Protein AF-A0A2A4RTR4-F1 (afdb_monomer)

Secondary structure (DSSP, 8-state):
--------HHHHHHHHHHHHHHHHHHHHHHHHHHHHHHHHHHHHHHHHHHTT--HHHHHHHHHHHHHHHHH---TT-EEEEE-TTT--EEEEEEEEEEEETTTTEEEEEEESSPPTTTSGGGSPPP--

Mean predicted aligned error: 13.29 Å

Radius of gyration: 22.1 Å; Cα contacts (8 Å, |Δi|>4): 104; chains: 1; bounding box: 45×39×62 Å

Structure (mmCIF, N/CA/C/O backbone):
data_AF-A0A2A4RTR4-F1
#
_entry.id   AF-A0A2A4RTR4-F1
#
loop_
_atom_site.group_PDB
_atom_site.id
_atom_site.type_symbol
_atom_site.label_atom_id
_atom_site.label_alt_id
_atom_site.label_comp_id
_atom_site.label_asym_id
_atom_site.label_entity_id
_atom_site.label_seq_id
_atom_site.pdbx_PDB_ins_code
_atom_site.Cartn_x
_atom_site.Cartn_y
_atom_site.Cartn_z
_atom_site.occupancy
_atom_site.B_iso_or_equiv
_atom_site.auth_seq_id
_atom_site.auth_comp_id
_atom_site.auth_asym_id
_atom_site.auth_atom_id
_atom_site.pdbx_PDB_model_num
ATOM 1 N N . MET A 1 1 ? -27.299 13.413 41.010 1.00 51.84 1 MET A N 1
ATOM 2 C CA . MET A 1 1 ? -25.915 13.907 40.811 1.00 51.84 1 MET A CA 1
ATOM 3 C C . MET A 1 1 ? -24.978 12.710 40.654 1.00 51.84 1 MET A C 1
ATOM 5 O O . MET A 1 1 ? -24.954 11.889 41.565 1.00 51.84 1 MET A O 1
ATOM 9 N N . PRO A 1 2 ? -24.261 12.533 39.530 1.00 56.69 2 PRO A N 1
ATOM 10 C CA . PRO A 1 2 ? -23.367 11.386 39.368 1.00 56.69 2 PRO A CA 1
ATOM 11 C C . PRO A 1 2 ? -22.130 11.524 40.275 1.00 56.69 2 PRO A C 1
ATOM 13 O O . PRO A 1 2 ? -21.429 12.536 40.237 1.00 56.69 2 PRO A O 1
ATOM 16 N N . LYS A 1 3 ? -21.862 10.502 41.101 1.00 62.53 3 LYS A N 1
ATOM 17 C CA . LYS A 1 3 ? -20.656 10.409 41.942 1.00 62.53 3 LYS A CA 1
ATOM 18 C C . LYS A 1 3 ? -19.410 10.350 41.048 1.00 62.53 3 LYS A C 1
ATOM 20 O O . LYS A 1 3 ? -19.261 9.421 40.257 1.00 62.53 3 LYS A O 1
ATOM 25 N N . LYS A 1 4 ? -18.491 11.312 41.194 1.00 68.00 4 LYS A N 1
ATOM 26 C CA . LYS A 1 4 ? -17.157 11.245 40.573 1.00 68.00 4 LYS A CA 1
ATOM 27 C C . LYS A 1 4 ? -16.337 10.154 41.265 1.00 68.00 4 LYS A C 1
ATOM 29 O O . LYS A 1 4 ? -15.933 10.312 42.414 1.00 68.00 4 LYS A O 1
ATOM 34 N N . ILE A 1 5 ? -16.096 9.054 40.561 1.00 77.12 5 ILE A N 1
ATOM 35 C CA . ILE A 1 5 ? -15.221 7.969 41.015 1.00 77.12 5 ILE A CA 1
ATOM 36 C C . ILE A 1 5 ? -13.771 8.470 40.940 1.00 77.12 5 ILE A C 1
ATOM 38 O O . ILE A 1 5 ? -13.283 8.805 39.860 1.00 77.12 5 ILE A O 1
ATOM 42 N N . LYS A 1 6 ? -13.080 8.558 42.085 1.00 77.50 6 LYS A N 1
ATOM 43 C CA . LYS A 1 6 ? -11.644 8.877 42.136 1.00 77.50 6 LYS A CA 1
ATOM 44 C C . LYS A 1 6 ? -10.853 7.630 41.750 1.00 77.50 6 LYS A C 1
ATOM 46 O O . LYS A 1 6 ? -10.792 6.676 42.516 1.00 77.50 6 LYS A O 1
ATOM 51 N N . ILE A 1 7 ? -10.262 7.644 40.559 1.00 77.25 7 ILE A N 1
ATOM 52 C CA . ILE A 1 7 ? -9.384 6.569 40.091 1.00 77.25 7 ILE A CA 1
ATOM 53 C C . ILE A 1 7 ? -8.014 6.733 40.775 1.00 77.25 7 ILE A C 1
ATOM 55 O O . ILE A 1 7 ? -7.419 7.808 40.659 1.00 77.25 7 ILE A O 1
ATOM 59 N N . PRO A 1 8 ? -7.506 5.714 41.488 1.00 86.38 8 PRO A N 1
ATOM 60 C CA . PRO A 1 8 ? -6.214 5.794 42.157 1.00 86.38 8 PRO A CA 1
ATOM 61 C C . PRO A 1 8 ? -5.035 5.924 41.179 1.00 86.38 8 PRO A C 1
ATOM 63 O O . PRO A 1 8 ? -5.039 5.362 40.084 1.00 86.38 8 PRO A O 1
ATOM 66 N N . ASN A 1 9 ? -3.985 6.633 41.605 1.00 85.31 9 ASN A N 1
ATOM 67 C CA . ASN A 1 9 ? -2.834 6.989 40.764 1.00 85.31 9 ASN A CA 1
ATOM 68 C C . ASN A 1 9 ? -2.070 5.761 40.215 1.00 85.31 9 ASN A C 1
ATOM 70 O O . ASN A 1 9 ? -1.532 5.800 39.110 1.00 85.31 9 ASN A O 1
ATOM 74 N N . TRP A 1 10 ? -2.088 4.636 40.941 1.00 86.44 10 TRP A N 1
ATOM 75 C CA . TRP A 1 10 ? -1.468 3.379 40.501 1.00 86.44 10 TRP A CA 1
ATOM 76 C C . TRP A 1 10 ? -2.173 2.746 39.287 1.00 86.44 10 TRP A C 1
ATOM 78 O O . TRP A 1 10 ? -1.539 2.071 38.479 1.00 86.44 10 TRP A O 1
ATOM 88 N N . ILE A 1 11 ? -3.474 3.001 39.101 1.00 83.75 11 ILE A N 1
ATOM 89 C CA . ILE A 1 11 ? -4.212 2.530 37.919 1.00 83.75 11 ILE A CA 1
ATOM 90 C C . ILE A 1 11 ? -3.749 3.302 36.678 1.00 83.75 11 ILE A C 1
ATOM 92 O O . ILE A 1 11 ? -3.595 2.718 35.606 1.00 83.75 11 ILE A O 1
ATOM 96 N N . TYR A 1 12 ? -3.448 4.598 36.813 1.00 83.44 12 TYR A N 1
ATOM 97 C CA . TYR A 1 12 ? -2.911 5.403 35.713 1.00 83.44 12 TYR A CA 1
ATOM 98 C C . TYR A 1 12 ? -1.518 4.939 35.277 1.00 83.44 12 TYR A C 1
ATOM 100 O O . TYR A 1 12 ? -1.257 4.837 34.075 1.00 83.44 12 TYR A O 1
ATOM 108 N N . THR A 1 13 ? -0.627 4.620 36.219 1.00 85.69 13 THR A N 1
ATOM 109 C CA . THR A 1 13 ? 0.711 4.099 35.893 1.00 85.69 13 THR A CA 1
ATOM 110 C C . THR A 1 13 ? 0.638 2.712 35.253 1.00 85.69 13 THR A C 1
ATOM 112 O O . THR A 1 13 ? 1.326 2.468 34.257 1.00 85.69 13 THR A O 1
ATOM 115 N N . LEU A 1 14 ? -0.257 1.842 35.736 1.00 84.75 14 LEU A N 1
ATOM 116 C CA . LEU A 1 14 ? -0.521 0.529 35.145 1.00 84.75 14 LEU A CA 1
ATOM 117 C C . LEU A 1 14 ? -1.026 0.648 33.696 1.00 84.75 14 LEU A C 1
ATOM 119 O O . LEU A 1 14 ? -0.442 0.059 32.785 1.00 84.75 14 LEU A O 1
ATOM 123 N N . LEU A 1 15 ? -2.065 1.458 33.459 1.00 85.75 15 LEU A N 1
ATOM 124 C CA . LEU A 1 15 ? -2.629 1.685 32.123 1.00 85.7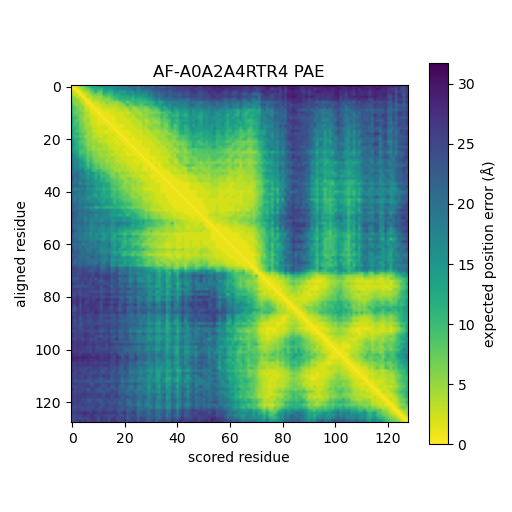5 15 LEU A CA 1
ATOM 125 C C . LEU A 1 15 ? -1.595 2.276 31.160 1.00 85.75 15 LEU A C 1
ATOM 127 O O . LEU A 1 15 ? -1.531 1.886 29.993 1.00 85.75 15 LEU A O 1
ATOM 131 N N . ARG A 1 16 ? -0.747 3.189 31.645 1.00 82.00 16 ARG A N 1
ATOM 132 C CA . ARG A 1 16 ? 0.340 3.776 30.859 1.00 82.00 16 ARG A CA 1
ATOM 133 C C . ARG A 1 16 ? 1.376 2.721 30.453 1.00 82.00 16 ARG A C 1
ATOM 135 O O . ARG A 1 16 ? 1.760 2.690 29.286 1.00 82.00 16 ARG A O 1
ATOM 142 N N . SER A 1 17 ? 1.777 1.837 31.368 1.00 86.19 17 SER A N 1
ATOM 143 C CA . SER A 1 17 ? 2.703 0.726 31.089 1.00 86.19 17 SER A CA 1
ATOM 144 C C . SER A 1 17 ? 2.132 -0.263 30.064 1.00 86.19 17 SER A C 1
ATOM 146 O O . SER A 1 17 ? 2.796 -0.594 29.079 1.00 86.19 17 SER A O 1
ATOM 148 N N . ILE A 1 18 ? 0.862 -0.655 30.224 1.00 86.94 18 ILE A N 1
ATOM 149 C CA . ILE A 1 18 ? 0.153 -1.520 29.268 1.00 86.94 18 ILE A CA 1
ATOM 150 C C . ILE A 1 18 ? 0.106 -0.863 27.884 1.00 86.94 18 ILE A C 1
ATOM 152 O O . ILE A 1 18 ? 0.429 -1.504 26.883 1.00 86.94 18 ILE A O 1
ATOM 156 N N . ARG A 1 19 ? -0.219 0.436 27.814 1.00 84.38 19 ARG A N 1
ATOM 157 C CA . ARG A 1 19 ? -0.239 1.185 26.552 1.00 84.38 19 ARG A CA 1
ATOM 158 C C . ARG A 1 19 ? 1.122 1.167 25.857 1.00 84.38 19 ARG A C 1
ATOM 160 O O . ARG A 1 19 ? 1.168 0.933 24.654 1.00 84.38 19 ARG A O 1
ATOM 167 N N . TYR A 1 20 ? 2.220 1.382 26.585 1.00 87.56 20 TYR A N 1
ATOM 168 C CA . TYR A 1 20 ? 3.565 1.332 26.001 1.00 87.56 20 TYR A CA 1
ATOM 169 C C . TYR A 1 20 ? 3.920 -0.057 25.464 1.00 87.56 20 TYR A C 1
ATOM 171 O O . TYR A 1 20 ? 4.447 -0.141 24.358 1.00 87.56 20 TYR A O 1
ATOM 179 N N . LYS A 1 21 ? 3.579 -1.134 26.186 1.00 87.25 21 LYS A N 1
ATOM 180 C CA . LYS A 1 21 ? 3.788 -2.511 25.705 1.00 87.25 21 LYS A CA 1
ATOM 181 C C . LYS A 1 21 ? 2.997 -2.809 24.430 1.00 87.25 21 LYS A C 1
ATOM 183 O O . LYS A 1 21 ? 3.524 -3.411 23.503 1.00 87.25 21 LYS A O 1
ATOM 188 N N . ILE A 1 22 ? 1.745 -2.362 24.347 1.00 86.19 22 ILE A N 1
ATOM 189 C CA . ILE A 1 22 ? 0.927 -2.547 23.138 1.00 86.19 22 ILE A CA 1
ATOM 190 C C . ILE A 1 22 ? 1.534 -1.784 21.955 1.00 86.19 22 ILE A C 1
ATOM 192 O O . ILE A 1 22 ? 1.647 -2.327 20.857 1.00 86.19 22 ILE A O 1
ATOM 196 N N . VAL A 1 23 ? 1.960 -0.539 22.180 1.00 83.81 23 VAL A N 1
ATOM 197 C CA . VAL A 1 23 ? 2.594 0.285 21.143 1.00 83.81 23 VAL A CA 1
ATOM 198 C C . VAL A 1 23 ? 3.919 -0.328 20.684 1.00 83.81 23 VAL A C 1
ATOM 200 O O . VAL A 1 23 ? 4.165 -0.371 19.482 1.00 83.81 23 VAL A O 1
ATOM 203 N N . SER A 1 24 ? 4.751 -0.849 21.591 1.00 78.81 24 SER A N 1
ATOM 204 C CA . SER A 1 24 ? 6.021 -1.480 21.210 1.00 78.81 24 SER A CA 1
ATOM 205 C C . SER A 1 24 ? 5.809 -2.753 20.388 1.00 78.81 24 SER A C 1
ATOM 207 O O . SER A 1 24 ? 6.465 -2.918 19.362 1.00 78.81 24 SER A O 1
ATOM 209 N N . ILE A 1 25 ? 4.843 -3.602 20.760 1.00 86.06 25 ILE A N 1
ATOM 210 C CA . ILE A 1 25 ? 4.461 -4.791 19.978 1.00 86.06 25 IL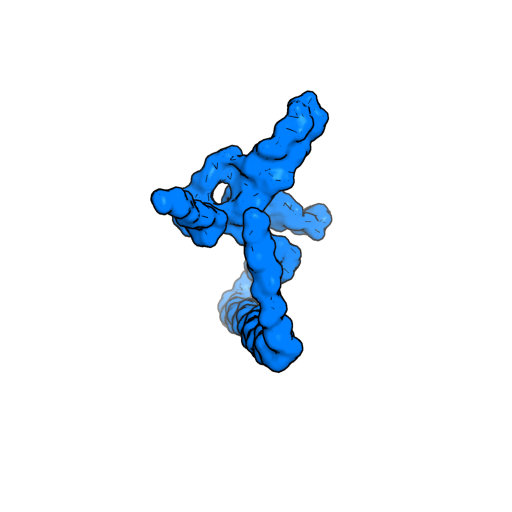E A CA 1
ATOM 211 C C . ILE A 1 25 ? 3.979 -4.385 18.581 1.00 86.06 25 ILE A C 1
ATOM 213 O O . ILE A 1 25 ? 4.343 -5.013 17.588 1.00 86.06 25 ILE A O 1
ATOM 217 N N . PHE A 1 26 ? 3.179 -3.322 18.486 1.00 80.31 26 PHE A N 1
ATOM 218 C CA . PHE A 1 26 ? 2.678 -2.822 17.208 1.00 80.31 26 PHE A CA 1
ATOM 219 C C . PHE A 1 26 ? 3.804 -2.288 16.307 1.00 80.31 26 PHE A C 1
ATOM 221 O O . PHE A 1 26 ? 3.866 -2.638 15.129 1.00 80.31 26 PHE A O 1
ATOM 228 N N . ILE A 1 27 ? 4.735 -1.502 16.860 1.00 75.75 27 ILE A N 1
ATOM 229 C CA . ILE A 1 27 ? 5.917 -1.006 16.136 1.00 75.75 27 ILE A CA 1
ATOM 230 C C . ILE A 1 27 ? 6.798 -2.172 15.670 1.00 75.75 27 ILE A C 1
ATOM 232 O O . ILE A 1 27 ? 7.270 -2.172 14.529 1.00 75.75 27 ILE A O 1
ATOM 236 N N . PHE A 1 28 ? 6.995 -3.179 16.524 1.00 82.75 28 PHE A N 1
ATOM 237 C CA . PHE A 1 28 ? 7.767 -4.369 16.184 1.00 82.75 28 PHE A CA 1
ATOM 238 C C . PHE A 1 28 ? 7.136 -5.129 15.014 1.00 82.75 28 PHE A C 1
ATOM 240 O O . PHE A 1 28 ? 7.819 -5.375 14.024 1.00 82.75 28 PHE A O 1
ATOM 247 N N . LYS A 1 29 ? 5.822 -5.393 15.059 1.00 76.38 29 LYS A N 1
ATOM 248 C CA . LYS A 1 29 ? 5.090 -6.022 13.945 1.00 76.38 29 LYS A CA 1
ATOM 249 C C . LYS A 1 29 ? 5.246 -5.251 12.635 1.00 76.38 29 LYS A C 1
ATOM 251 O O . LYS A 1 29 ? 5.633 -5.838 11.635 1.00 76.38 29 LYS A O 1
ATOM 256 N N . ILE A 1 30 ? 5.063 -3.926 12.656 1.00 74.88 30 ILE A N 1
ATOM 257 C CA . ILE A 1 30 ? 5.266 -3.080 11.464 1.00 74.88 30 ILE A CA 1
ATOM 258 C C . ILE A 1 30 ? 6.683 -3.235 10.899 1.00 74.88 30 ILE A C 1
ATOM 260 O O . ILE A 1 30 ? 6.888 -3.177 9.686 1.00 74.88 30 ILE A O 1
ATOM 264 N N . THR A 1 31 ? 7.677 -3.372 11.773 1.00 78.25 31 THR A N 1
ATOM 265 C CA . THR A 1 31 ? 9.077 -3.499 11.365 1.00 78.25 31 THR A CA 1
ATOM 266 C C . THR A 1 31 ? 9.344 -4.865 10.736 1.00 78.25 31 THR A C 1
ATOM 268 O O . THR A 1 31 ? 9.970 -4.920 9.678 1.00 78.25 31 THR A O 1
ATOM 271 N N . VAL A 1 32 ? 8.810 -5.941 11.320 1.00 79.81 32 VAL A N 1
ATOM 272 C CA . VAL A 1 32 ? 8.900 -7.304 10.769 1.00 79.81 32 VAL A CA 1
ATOM 273 C C . VAL A 1 32 ? 8.229 -7.381 9.395 1.00 79.81 32 VAL A C 1
ATOM 275 O O . VAL A 1 32 ? 8.883 -7.772 8.430 1.00 79.81 32 VAL A O 1
ATOM 278 N N . ASP A 1 33 ? 6.999 -6.878 9.260 1.00 76.50 33 ASP A N 1
ATOM 279 C CA . ASP A 1 33 ? 6.262 -6.882 7.987 1.00 76.50 33 ASP A CA 1
ATOM 280 C C . ASP A 1 33 ? 7.027 -6.138 6.875 1.00 76.50 33 ASP A C 1
ATOM 282 O O . ASP A 1 33 ? 7.013 -6.524 5.702 1.00 76.50 33 ASP A O 1
ATOM 286 N N . LYS A 1 34 ? 7.727 -5.046 7.215 1.00 76.19 34 LYS A N 1
ATOM 287 C CA . LYS A 1 34 ? 8.565 -4.303 6.258 1.00 76.19 34 LYS A CA 1
ATOM 288 C C . LYS A 1 34 ? 9.757 -5.128 5.775 1.00 76.19 34 LYS A C 1
ATOM 290 O O . LYS A 1 34 ? 10.087 -5.057 4.588 1.00 76.19 34 LYS A O 1
ATOM 295 N N . ILE A 1 35 ? 10.396 -5.872 6.676 1.00 82.62 35 ILE A N 1
ATOM 296 C CA . ILE A 1 35 ? 11.546 -6.728 6.365 1.00 82.62 35 ILE A CA 1
ATOM 297 C C . ILE A 1 35 ? 11.100 -7.894 5.482 1.00 82.62 35 ILE A C 1
ATOM 299 O O . ILE A 1 35 ? 11.710 -8.125 4.439 1.00 82.62 35 ILE A O 1
ATOM 303 N N . GLU A 1 36 ? 9.998 -8.563 5.824 1.00 83.44 36 GLU A N 1
ATOM 304 C CA . GLU A 1 36 ? 9.450 -9.669 5.030 1.00 83.44 36 GLU A CA 1
ATOM 305 C C . GLU A 1 36 ? 9.109 -9.236 3.602 1.00 83.44 36 GLU A C 1
ATOM 307 O O . GLU A 1 36 ? 9.534 -9.867 2.632 1.00 83.44 36 GLU A O 1
ATOM 312 N N . ASN A 1 37 ? 8.413 -8.106 3.447 1.00 76.88 37 ASN A N 1
ATOM 313 C CA . ASN A 1 37 ? 8.077 -7.571 2.128 1.00 76.88 37 ASN A CA 1
ATOM 314 C C . ASN A 1 37 ? 9.325 -7.225 1.300 1.00 76.88 37 ASN A C 1
ATOM 316 O O . ASN A 1 37 ? 9.329 -7.394 0.078 1.00 76.88 37 ASN A O 1
ATOM 320 N N . TRP A 1 38 ? 10.389 -6.729 1.942 1.00 82.19 38 TRP A N 1
ATOM 321 C CA . TRP A 1 38 ? 11.658 -6.451 1.269 1.00 82.19 38 TRP A CA 1
ATOM 322 C C . TRP A 1 38 ? 12.363 -7.739 0.830 1.00 82.19 38 TRP A C 1
ATOM 324 O O . TRP A 1 38 ? 12.779 -7.836 -0.325 1.00 82.19 38 TRP A O 1
ATOM 334 N N . LEU A 1 39 ? 12.430 -8.752 1.698 1.00 89.00 39 LEU A N 1
ATOM 335 C CA . LEU A 1 39 ? 12.991 -10.066 1.367 1.00 89.00 39 LEU A CA 1
ATOM 336 C C . LEU A 1 39 ? 12.229 -10.727 0.214 1.00 89.00 39 LEU A C 1
ATOM 338 O O . LEU A 1 39 ? 12.839 -11.265 -0.711 1.00 89.00 39 LEU A O 1
ATOM 342 N N . HIS A 1 40 ? 10.900 -10.628 0.218 1.00 85.12 40 HIS A N 1
ATOM 343 C CA . HIS A 1 40 ? 10.067 -11.179 -0.843 1.00 85.12 40 HIS A CA 1
ATOM 344 C C . HIS A 1 40 ? 10.323 -10.494 -2.197 1.00 85.12 40 HIS A C 1
ATOM 346 O O . HIS A 1 40 ? 10.347 -11.170 -3.231 1.00 85.12 40 HIS A O 1
ATOM 352 N N . LEU A 1 41 ? 10.557 -9.174 -2.209 1.00 87.06 41 LEU A N 1
ATOM 353 C CA . LEU A 1 41 ? 10.994 -8.469 -3.416 1.00 87.06 41 LEU A CA 1
ATOM 354 C C . LEU A 1 41 ? 12.359 -8.982 -3.883 1.00 87.06 41 LEU A C 1
ATOM 356 O O . LEU A 1 41 ? 12.506 -9.280 -5.065 1.00 87.06 41 LEU A O 1
ATOM 360 N N . GLN A 1 42 ? 13.345 -9.083 -2.986 1.00 89.56 42 GLN A N 1
ATOM 361 C CA . GLN A 1 42 ? 14.695 -9.532 -3.349 1.00 89.56 42 GLN A CA 1
ATOM 362 C C . GLN A 1 42 ? 14.675 -10.938 -3.943 1.00 89.56 42 GLN A C 1
ATOM 364 O O . GLN A 1 42 ? 15.240 -11.154 -5.012 1.00 89.56 42 GLN A O 1
ATOM 369 N N . LYS A 1 43 ? 13.936 -11.868 -3.325 1.00 92.12 43 LYS A N 1
ATOM 370 C CA . LYS A 1 43 ? 13.744 -13.225 -3.850 1.00 92.12 43 LYS A CA 1
ATOM 371 C C . LYS A 1 43 ? 13.153 -13.206 -5.260 1.00 92.12 43 LYS A C 1
ATOM 373 O O . LYS A 1 43 ? 13.653 -13.893 -6.144 1.00 92.12 43 LYS A O 1
ATOM 378 N N . LYS A 1 44 ? 12.122 -12.390 -5.492 1.00 86.44 44 LYS A N 1
ATOM 379 C CA . LYS A 1 44 ? 11.460 -12.286 -6.799 1.00 86.44 44 LYS A CA 1
ATOM 380 C C . LYS A 1 44 ? 12.356 -11.634 -7.854 1.00 86.44 44 LYS A C 1
ATOM 382 O O . LYS A 1 44 ? 12.371 -12.069 -9.000 1.00 86.44 44 LYS A O 1
ATOM 387 N N . LEU A 1 45 ? 13.142 -10.625 -7.478 1.00 89.94 45 LEU A N 1
ATOM 388 C CA . LEU A 1 45 ? 14.134 -10.012 -8.363 1.00 89.94 45 LEU A CA 1
ATOM 389 C C . LEU A 1 45 ? 15.273 -10.972 -8.698 1.00 89.94 45 LEU A C 1
ATOM 391 O O . LEU A 1 45 ? 15.705 -10.984 -9.846 1.00 89.94 45 LEU A O 1
ATOM 395 N N . PHE A 1 46 ? 15.724 -11.773 -7.733 1.00 92.75 46 PHE A N 1
ATOM 396 C CA . PHE A 1 46 ? 16.728 -12.807 -7.950 1.00 92.75 46 PHE A CA 1
ATOM 397 C C . PHE A 1 46 ? 16.207 -13.893 -8.892 1.00 92.75 46 PHE A C 1
ATOM 399 O O . PHE A 1 46 ? 16.882 -14.223 -9.855 1.00 92.75 46 PHE A O 1
ATOM 406 N N . GLN A 1 47 ? 14.972 -14.367 -8.696 1.00 91.62 47 GLN A N 1
ATOM 407 C CA . GLN A 1 47 ? 14.315 -15.284 -9.633 1.00 91.62 47 GLN A CA 1
ATOM 408 C C . GLN A 1 47 ? 14.238 -14.686 -11.042 1.00 91.62 47 GLN A C 1
ATOM 410 O O . GLN A 1 47 ? 14.643 -15.321 -12.005 1.00 91.62 47 GLN A O 1
ATOM 415 N N . LEU A 1 48 ? 13.769 -13.442 -11.177 1.00 90.12 48 LEU A N 1
ATOM 416 C CA . LEU A 1 48 ? 13.698 -12.768 -12.477 1.00 90.12 48 LEU A CA 1
ATOM 417 C C . LEU A 1 48 ? 15.075 -12.544 -13.109 1.00 90.12 48 LEU A C 1
ATOM 419 O O . LEU A 1 48 ? 15.178 -12.495 -14.328 1.00 90.12 48 LEU A O 1
ATOM 423 N N . TRP A 1 49 ? 16.117 -12.360 -12.303 1.00 89.38 49 TRP A N 1
ATOM 424 C CA . TRP A 1 49 ? 17.486 -12.289 -12.796 1.00 89.38 49 TRP A CA 1
ATOM 425 C C . TRP A 1 49 ? 17.981 -13.663 -13.263 1.00 89.38 49 TRP A C 1
ATOM 427 O O . TRP A 1 49 ? 18.532 -13.744 -14.349 1.00 89.38 49 TRP A O 1
ATOM 437 N N . TRP A 1 50 ? 17.699 -14.727 -12.506 1.00 93.12 50 TRP A N 1
ATOM 438 C CA . TRP A 1 50 ? 18.052 -16.110 -12.841 1.00 93.12 50 TRP A CA 1
ATOM 439 C C . TRP A 1 50 ? 17.406 -16.600 -14.143 1.00 93.12 50 TRP A C 1
ATOM 441 O O . TRP A 1 50 ? 18.024 -17.325 -14.909 1.00 93.12 50 TRP A O 1
ATOM 451 N N . TYR A 1 51 ? 16.167 -16.185 -14.408 1.00 93.12 51 TYR A N 1
ATOM 452 C CA . TYR A 1 51 ? 15.449 -16.496 -15.649 1.00 93.12 51 TYR A CA 1
ATOM 453 C C . TYR A 1 51 ? 15.738 -15.511 -16.797 1.00 93.12 51 TYR A C 1
ATOM 455 O O . TYR A 1 51 ? 14.981 -15.479 -17.764 1.00 93.12 51 TYR A O 1
ATOM 463 N N . ASP A 1 52 ? 16.757 -14.652 -16.673 1.00 91.25 52 ASP A N 1
ATOM 464 C CA . ASP A 1 52 ? 17.103 -13.615 -17.657 1.00 91.25 52 ASP A CA 1
ATOM 465 C C . ASP A 1 52 ? 15.913 -12.749 -18.110 1.00 91.25 52 ASP A C 1
ATOM 467 O O . ASP A 1 52 ? 15.809 -12.282 -19.247 1.00 91.25 52 ASP A O 1
ATOM 471 N N . ALA A 1 53 ? 14.995 -12.468 -17.181 1.00 87.31 53 ALA A N 1
ATOM 472 C CA . ALA A 1 53 ? 13.777 -11.749 -17.498 1.00 87.31 53 ALA A CA 1
ATOM 473 C C . ALA A 1 53 ? 14.079 -10.331 -18.027 1.00 87.31 53 ALA A C 1
ATOM 475 O O . ALA A 1 53 ? 14.982 -9.620 -17.529 1.00 87.31 53 ALA A O 1
ATOM 476 N N . PRO A 1 54 ? 13.276 -9.852 -18.995 1.00 87.06 54 PRO A N 1
ATOM 477 C CA . PRO A 1 54 ? 13.488 -8.563 -19.627 1.00 87.06 54 PRO A CA 1
ATOM 478 C C . PRO A 1 54 ? 13.447 -7.417 -18.607 1.00 87.06 54 PRO A C 1
ATOM 480 O O . PRO A 1 54 ? 12.718 -7.433 -17.608 1.00 87.06 54 PRO A O 1
ATOM 483 N N . LYS A 1 55 ? 14.258 -6.377 -18.851 1.00 78.88 55 LYS A N 1
ATOM 484 C CA . LYS A 1 55 ? 14.483 -5.268 -17.900 1.00 78.88 55 LYS A CA 1
ATOM 485 C C . LYS A 1 55 ? 13.183 -4.592 -17.440 1.00 78.88 55 LYS A C 1
ATOM 487 O O . LYS A 1 55 ? 13.123 -4.127 -16.300 1.00 78.88 55 LYS A O 1
ATOM 492 N N . TYR A 1 56 ? 12.148 -4.538 -18.284 1.00 76.88 56 TYR A N 1
ATOM 493 C CA . TYR A 1 56 ? 10.862 -3.929 -17.926 1.00 76.88 56 TYR A CA 1
ATOM 494 C C . TYR A 1 56 ? 10.142 -4.697 -16.807 1.00 76.88 56 TYR A C 1
ATOM 496 O O . TYR A 1 56 ? 9.578 -4.071 -15.914 1.00 76.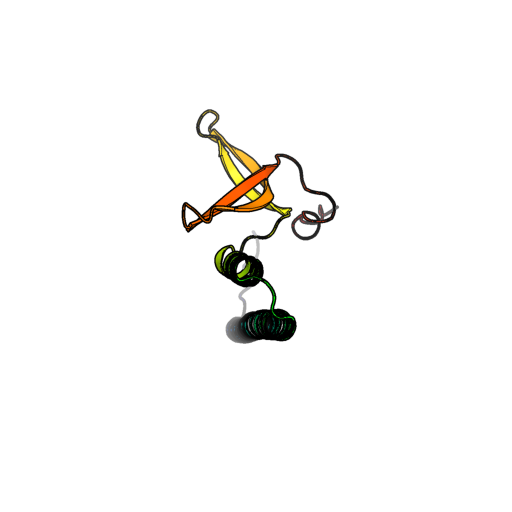88 56 TYR A O 1
ATOM 504 N N . GLN A 1 57 ? 10.224 -6.029 -16.787 1.00 72.88 57 GLN A N 1
ATOM 505 C CA . GLN A 1 57 ? 9.537 -6.868 -15.804 1.00 72.88 57 GLN A CA 1
ATOM 506 C C . GLN A 1 57 ? 10.155 -6.706 -14.409 1.00 72.88 57 GLN A C 1
ATOM 508 O O . GLN A 1 57 ? 9.450 -6.527 -13.418 1.00 72.88 57 GLN A O 1
ATOM 513 N N . ARG A 1 58 ? 11.489 -6.612 -14.338 1.00 78.62 58 ARG A N 1
ATOM 514 C CA . ARG A 1 58 ? 12.210 -6.261 -13.102 1.00 78.62 58 ARG A CA 1
ATOM 515 C C . ARG A 1 58 ? 11.857 -4.858 -12.596 1.00 78.62 58 ARG A C 1
ATOM 517 O O . ARG A 1 58 ? 11.728 -4.652 -11.390 1.00 78.62 58 ARG A O 1
ATOM 524 N N . ARG A 1 59 ? 11.695 -3.882 -13.499 1.00 75.81 59 ARG A N 1
ATOM 525 C CA . ARG A 1 59 ? 11.260 -2.516 -13.145 1.00 75.81 59 ARG A CA 1
ATOM 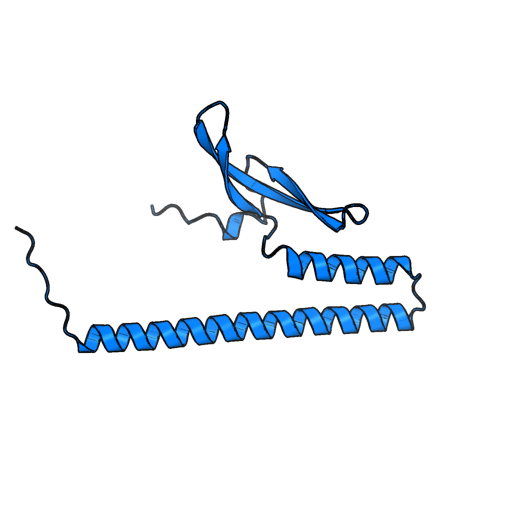526 C C . ARG A 1 59 ? 9.816 -2.491 -12.642 1.00 75.81 59 ARG A C 1
ATOM 528 O O . ARG A 1 59 ? 9.537 -1.762 -11.695 1.00 75.81 59 ARG A O 1
ATOM 535 N N . PHE A 1 60 ? 8.938 -3.307 -13.219 1.00 75.44 60 PHE A N 1
ATOM 536 C CA . PHE A 1 60 ? 7.546 -3.431 -12.796 1.00 75.44 60 PHE A CA 1
ATOM 537 C C . PHE A 1 60 ? 7.430 -3.948 -11.356 1.00 75.44 60 PHE A C 1
ATOM 539 O O . PHE A 1 60 ? 6.744 -3.331 -10.546 1.00 75.44 60 PHE A O 1
ATOM 546 N N . GLU A 1 61 ? 8.171 -4.999 -10.991 1.00 79.94 61 GLU 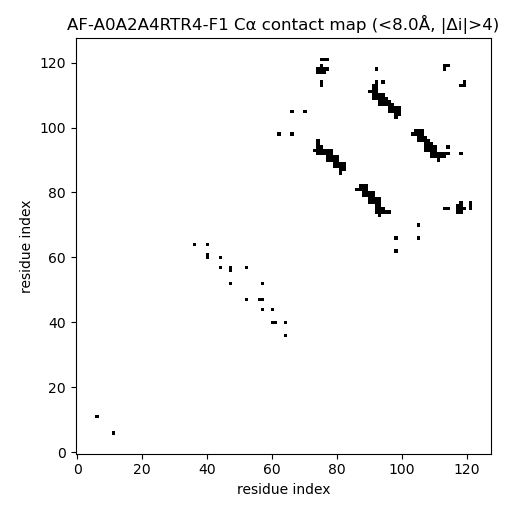A N 1
ATOM 547 C CA . GLU A 1 61 ? 8.177 -5.523 -9.615 1.00 79.94 61 GLU A CA 1
ATOM 548 C C . GLU A 1 61 ? 8.737 -4.518 -8.598 1.00 79.94 61 GLU A C 1
ATOM 550 O O . GLU A 1 61 ? 8.159 -4.327 -7.527 1.00 79.94 61 GLU A O 1
ATOM 555 N N . LYS A 1 62 ? 9.823 -3.811 -8.948 1.00 76.00 62 LYS A N 1
ATOM 556 C CA . LYS A 1 62 ? 10.348 -2.711 -8.118 1.00 76.00 62 LYS A CA 1
ATOM 557 C C . LYS A 1 62 ? 9.311 -1.601 -7.945 1.00 76.00 62 LYS A C 1
ATOM 559 O O . LYS A 1 62 ? 9.123 -1.122 -6.830 1.00 76.00 62 LYS A O 1
ATOM 564 N N . GLY A 1 63 ? 8.623 -1.226 -9.024 1.00 70.00 63 GLY A N 1
ATOM 565 C CA . GLY A 1 63 ? 7.520 -0.269 -8.994 1.00 70.00 63 GLY A CA 1
ATOM 566 C C . GLY A 1 63 ? 6.411 -0.722 -8.050 1.00 70.00 63 GLY A C 1
ATOM 567 O O . GLY A 1 63 ? 6.042 0.017 -7.148 1.00 70.00 63 GLY A O 1
ATOM 568 N N . ASN A 1 64 ? 5.952 -1.966 -8.177 1.00 75.69 64 ASN A N 1
ATOM 569 C CA . ASN A 1 64 ? 4.899 -2.532 -7.336 1.00 75.69 64 ASN A CA 1
ATOM 570 C C . ASN A 1 64 ? 5.261 -2.533 -5.840 1.00 75.69 64 ASN A C 1
ATOM 572 O O . ASN A 1 64 ? 4.454 -2.147 -4.993 1.00 75.69 64 ASN A O 1
ATOM 576 N N . TYR A 1 65 ? 6.502 -2.890 -5.500 1.00 79.06 65 TY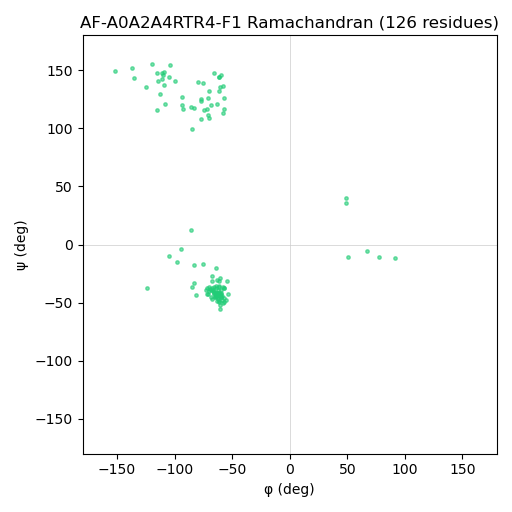R A N 1
ATOM 577 C CA . TYR A 1 65 ? 6.986 -2.800 -4.122 1.00 79.06 65 TYR A CA 1
ATOM 578 C C . TYR A 1 65 ? 7.005 -1.360 -3.595 1.00 79.06 65 TYR A C 1
ATOM 580 O O . TYR A 1 65 ? 6.556 -1.107 -2.476 1.00 79.06 65 TYR A O 1
ATOM 588 N N . LEU A 1 66 ? 7.489 -0.406 -4.396 1.00 73.38 66 LEU A N 1
ATOM 589 C CA . LEU A 1 66 ? 7.510 1.005 -4.013 1.00 73.38 66 LEU A CA 1
ATOM 590 C C . LEU A 1 66 ? 6.099 1.563 -3.827 1.00 73.38 66 LEU A C 1
ATOM 592 O O . LEU A 1 66 ? 5.889 2.326 -2.891 1.00 73.38 66 LEU A O 1
ATOM 596 N N . ILE A 1 67 ? 5.128 1.130 -4.636 1.00 68.62 67 ILE A N 1
ATOM 597 C CA . ILE A 1 67 ? 3.712 1.473 -4.457 1.00 68.62 67 ILE A CA 1
ATOM 598 C C . ILE A 1 67 ? 3.228 0.974 -3.104 1.00 68.62 67 ILE A C 1
ATOM 600 O O . ILE A 1 67 ? 2.785 1.776 -2.294 1.00 68.62 67 ILE A O 1
ATOM 604 N N . ARG A 1 68 ? 3.380 -0.324 -2.818 1.00 68.38 68 ARG A N 1
ATOM 605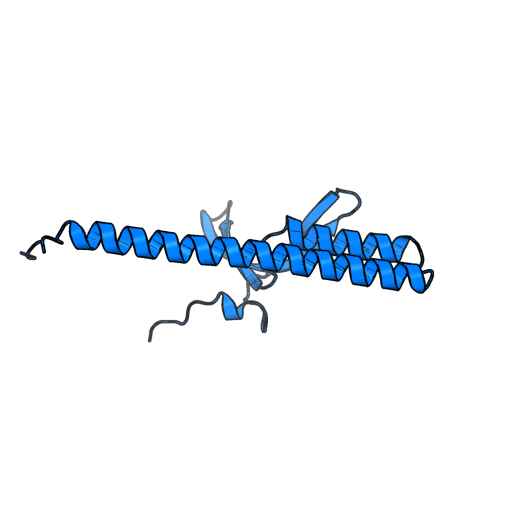 C CA . ARG A 1 68 ? 2.949 -0.917 -1.541 1.00 68.38 68 ARG A CA 1
ATOM 606 C C . ARG A 1 68 ? 3.589 -0.232 -0.333 1.00 68.38 68 ARG A C 1
ATOM 608 O O . ARG A 1 68 ? 2.934 -0.048 0.689 1.00 68.38 68 ARG A O 1
ATOM 615 N N . LYS A 1 69 ? 4.858 0.167 -0.455 1.00 67.94 69 LYS A N 1
ATOM 616 C CA . LYS A 1 69 ? 5.596 0.882 0.593 1.00 67.94 69 LYS A CA 1
ATOM 617 C C . LYS A 1 69 ? 5.135 2.335 0.748 1.00 67.94 69 LYS A C 1
ATOM 619 O O . LYS A 1 69 ? 5.074 2.824 1.872 1.00 67.94 69 LYS A O 1
ATOM 624 N N . ALA A 1 70 ? 4.847 3.019 -0.358 1.00 61.72 70 ALA A N 1
ATOM 625 C CA . ALA A 1 70 ? 4.506 4.438 -0.372 1.00 61.72 70 ALA A CA 1
ATOM 626 C C . ALA A 1 70 ? 3.035 4.703 -0.058 1.00 61.72 70 ALA A C 1
ATOM 628 O O . ALA A 1 70 ? 2.726 5.739 0.524 1.00 61.72 70 ALA A O 1
ATOM 629 N N . THR A 1 71 ? 2.120 3.809 -0.443 1.00 64.06 71 THR A N 1
ATOM 630 C CA . THR A 1 71 ? 0.703 4.136 -0.341 1.00 64.06 71 THR A CA 1
ATOM 631 C C . THR A 1 71 ? 0.216 4.145 1.089 1.00 64.06 71 THR A C 1
ATOM 633 O O . THR A 1 71 ? -0.622 4.985 1.368 1.00 64.06 71 THR A O 1
ATOM 636 N N . MET A 1 72 ? 0.665 3.258 1.991 1.00 67.62 72 MET A N 1
ATOM 637 C CA . MET A 1 72 ? 0.057 3.007 3.327 1.00 67.62 72 MET A CA 1
ATOM 638 C C . MET A 1 72 ? -1.470 2.747 3.319 1.00 67.62 72 MET A C 1
ATOM 640 O O . MET A 1 72 ? -2.034 2.320 4.323 1.00 67.62 72 MET A O 1
ATOM 644 N N . TYR A 1 73 ? -2.126 2.986 2.188 1.00 71.75 73 TYR A N 1
ATOM 645 C CA . TYR A 1 73 ? -3.531 2.870 1.904 1.00 71.75 73 TYR A CA 1
ATOM 646 C C . TYR A 1 73 ? -3.781 1.553 1.193 1.00 71.75 73 TYR A C 1
ATOM 648 O O . TYR A 1 73 ? -2.997 1.128 0.336 1.00 71.75 73 TYR A O 1
ATOM 656 N N . GLN A 1 74 ? -4.884 0.921 1.563 1.00 78.12 74 GLN A N 1
ATOM 657 C CA . GLN A 1 74 ? -5.293 -0.373 1.043 1.00 78.12 74 GLN A CA 1
ATOM 658 C C . GLN A 1 74 ? -6.538 -0.212 0.172 1.00 78.12 74 GLN A C 1
ATOM 660 O O . GLN A 1 74 ? -7.387 0.650 0.418 1.00 78.12 74 GLN A O 1
ATOM 665 N N . VAL A 1 75 ? -6.654 -1.057 -0.852 1.00 81.69 75 VAL A N 1
ATOM 666 C CA . VAL A 1 75 ? -7.913 -1.207 -1.590 1.00 81.69 75 VAL A CA 1
ATOM 667 C C . VAL A 1 75 ? -9.000 -1.623 -0.598 1.00 81.69 75 VAL A C 1
ATOM 669 O O . VAL A 1 75 ? -8.760 -2.440 0.287 1.00 81.69 75 VAL A O 1
ATOM 672 N N . GLY A 1 76 ? -10.180 -1.019 -0.705 1.00 83.56 76 GLY A N 1
ATOM 673 C CA . GLY A 1 76 ? -11.278 -1.216 0.236 1.00 83.56 76 GLY A CA 1
ATOM 674 C C . GLY A 1 76 ? -11.313 -0.229 1.402 1.00 83.56 76 GLY A C 1
ATOM 675 O O . GLY A 1 76 ? -12.345 -0.156 2.074 1.00 83.56 76 GLY A O 1
ATOM 676 N N . GLN A 1 77 ? -10.257 0.560 1.627 1.00 83.56 77 GLN A N 1
ATOM 677 C CA . GLN A 1 77 ? -10.189 1.498 2.748 1.00 83.56 77 GLN A CA 1
ATOM 678 C C . GLN A 1 77 ? -11.156 2.689 2.569 1.00 83.56 77 GLN A C 1
ATOM 680 O O . GLN A 1 77 ? -11.161 3.316 1.503 1.00 83.56 77 GLN A O 1
ATOM 685 N N . PRO A 1 78 ? -11.958 3.041 3.597 1.00 87.81 78 PRO A N 1
ATOM 686 C CA . PRO A 1 78 ? -12.881 4.170 3.544 1.00 87.81 78 PRO A CA 1
ATOM 687 C C . PRO A 1 78 ? -12.180 5.519 3.771 1.00 87.81 78 PRO A C 1
ATOM 689 O O . PRO A 1 78 ? -11.357 5.673 4.673 1.00 87.81 78 PRO A O 1
ATOM 692 N N . PHE A 1 79 ? -12.596 6.526 3.008 1.00 83.00 79 PHE A N 1
ATOM 693 C CA . PHE A 1 79 ? -12.184 7.924 3.082 1.00 83.00 79 PHE A CA 1
ATOM 694 C C . PHE A 1 79 ? -13.395 8.832 3.234 1.00 83.00 79 PHE A C 1
ATOM 696 O O . PHE A 1 79 ? -14.386 8.693 2.521 1.00 83.00 79 PHE A O 1
ATOM 703 N N . LYS A 1 80 ? -13.304 9.802 4.143 1.00 85.69 80 LYS A N 1
ATOM 704 C CA . LYS A 1 80 ? -14.311 10.855 4.284 1.00 85.69 80 LYS A CA 1
ATOM 705 C C . LYS A 1 80 ? -13.893 12.048 3.441 1.00 85.69 80 LYS A C 1
ATOM 707 O O . LYS A 1 80 ? -12.867 12.660 3.718 1.00 85.69 80 LYS A O 1
ATOM 712 N N . ILE A 1 81 ? -14.692 12.374 2.435 1.00 82.62 81 ILE A N 1
ATOM 713 C CA . ILE A 1 81 ? -14.463 13.515 1.551 1.00 82.62 81 ILE A CA 1
ATOM 714 C C . ILE A 1 81 ? -15.575 14.525 1.805 1.00 82.62 81 ILE A C 1
ATOM 716 O O . ILE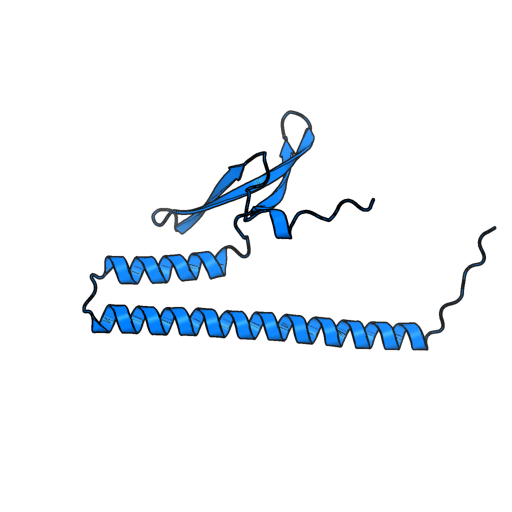 A 1 81 ? -16.756 14.170 1.828 1.00 82.62 81 ILE A O 1
ATOM 720 N N . LYS A 1 82 ? -15.193 15.784 2.026 1.00 83.56 82 LYS A N 1
ATOM 721 C CA . LYS A 1 82 ? -16.138 16.895 2.075 1.00 83.56 82 LYS A CA 1
ATOM 722 C C . LYS A 1 82 ? -16.407 17.340 0.645 1.00 83.56 82 LYS A C 1
ATOM 724 O O . LYS A 1 82 ? -15.491 17.749 -0.061 1.00 83.56 82 LYS A O 1
ATOM 729 N N . ASP A 1 83 ? -17.654 17.215 0.229 1.00 79.19 83 ASP A N 1
ATOM 730 C CA . ASP A 1 83 ? -18.110 17.710 -1.059 1.00 79.19 83 ASP A CA 1
ATOM 731 C C . ASP A 1 83 ? -18.071 19.246 -1.031 1.00 79.19 83 ASP A C 1
ATOM 733 O O . ASP A 1 83 ? -18.683 19.865 -0.158 1.00 79.19 83 ASP A O 1
ATOM 737 N N . LEU A 1 84 ? -17.299 19.859 -1.931 1.00 81.44 84 LEU A N 1
ATOM 738 C CA . LEU A 1 84 ? -17.071 21.309 -1.938 1.00 81.44 84 LEU A CA 1
ATOM 739 C C . LEU A 1 84 ? -18.350 22.081 -2.280 1.00 81.44 84 LEU A C 1
ATOM 741 O O . LEU A 1 84 ? -18.561 23.167 -1.750 1.00 81.44 84 LEU A O 1
ATOM 745 N N . ASN A 1 85 ? -19.223 21.486 -3.096 1.00 82.31 85 ASN A N 1
ATOM 746 C CA . ASN A 1 85 ? -20.437 22.139 -3.581 1.00 82.31 85 ASN A CA 1
ATOM 747 C C . ASN A 1 85 ? -21.599 22.022 -2.591 1.00 82.31 85 ASN A C 1
ATOM 749 O O . ASN A 1 85 ? -22.395 22.943 -2.451 1.00 82.31 85 ASN A O 1
ATOM 753 N N . THR A 1 86 ? -21.721 20.882 -1.903 1.00 85.31 86 THR A N 1
ATOM 754 C CA . THR A 1 86 ? -22.844 20.628 -0.980 1.00 85.31 86 THR A CA 1
ATOM 755 C C . THR A 1 86 ? -22.464 20.730 0.494 1.00 85.31 86 THR A C 1
ATOM 757 O O . THR A 1 86 ? -23.332 20.645 1.360 1.00 85.31 86 THR A O 1
ATOM 760 N N . GLY A 1 87 ? -21.172 20.836 0.812 1.00 85.50 87 GLY A N 1
ATOM 761 C CA . GLY A 1 87 ? -20.648 20.830 2.179 1.00 85.50 87 GLY A CA 1
ATOM 762 C C . GLY A 1 87 ? -20.811 19.497 2.923 1.00 85.50 87 GLY A C 1
ATOM 763 O O . GLY A 1 87 ? -20.296 19.357 4.035 1.00 85.50 87 GLY A O 1
ATOM 764 N N . LYS A 1 88 ? -21.497 18.508 2.334 1.00 86.19 88 LYS A N 1
ATOM 765 C CA . LYS A 1 88 ? -21.783 17.210 2.952 1.00 86.19 88 LYS A CA 1
ATOM 766 C C . LYS A 1 88 ? -20.537 16.328 2.956 1.00 86.19 88 LYS A C 1
ATOM 768 O O . LYS A 1 88 ? -19.809 16.238 1.969 1.00 86.19 88 LYS A O 1
ATOM 773 N N . ILE A 1 89 ? -20.318 15.627 4.064 1.00 88.25 89 ILE A N 1
ATOM 774 C CA . ILE A 1 89 ? -19.253 14.628 4.181 1.00 88.25 89 ILE A CA 1
ATOM 775 C C . ILE A 1 89 ? -19.784 13.301 3.641 1.00 88.25 89 ILE A C 1
ATOM 777 O O . ILE A 1 89 ? -20.735 12.744 4.189 1.00 88.25 89 ILE A O 1
ATOM 781 N N . ARG A 1 90 ? -19.162 12.782 2.582 1.00 86.00 90 ARG A N 1
ATOM 782 C CA . ARG A 1 90 ? -19.472 11.466 2.008 1.00 86.00 90 ARG A CA 1
ATOM 783 C C . ARG A 1 90 ? -18.323 10.504 2.269 1.00 86.00 90 ARG A C 1
ATOM 785 O O . ARG A 1 90 ? -17.161 10.907 2.298 1.00 86.00 90 ARG A O 1
ATOM 792 N N . THR A 1 91 ? -18.653 9.232 2.475 1.00 87.38 91 THR A N 1
ATOM 793 C CA . THR A 1 91 ? -17.642 8.174 2.575 1.00 87.38 91 THR A CA 1
ATOM 794 C C . THR A 1 91 ? -17.452 7.557 1.197 1.00 87.38 91 THR A C 1
ATOM 796 O O . THR A 1 91 ? -18.431 7.151 0.580 1.00 87.38 91 THR A O 1
ATOM 799 N N . ARG A 1 92 ? -16.209 7.498 0.726 1.00 87.50 92 ARG A N 1
ATOM 800 C CA . ARG A 1 92 ? -15.801 6.794 -0.493 1.00 87.50 92 ARG A CA 1
ATOM 801 C C . ARG A 1 92 ? -14.789 5.714 -0.159 1.00 87.50 92 ARG A C 1
ATOM 803 O O . ARG A 1 92 ? -14.091 5.822 0.841 1.00 87.50 92 ARG A O 1
ATOM 810 N N . TYR A 1 93 ? -14.691 4.692 -0.989 1.00 87.56 93 TYR A N 1
ATOM 811 C CA . TYR A 1 93 ? -13.786 3.562 -0.807 1.00 87.56 93 TYR A CA 1
ATOM 812 C C . TYR A 1 93 ? -12.741 3.560 -1.919 1.00 87.56 93 TYR A C 1
ATOM 814 O O . TYR A 1 93 ? -13.067 3.868 -3.065 1.00 87.56 93 TYR A O 1
ATOM 822 N N . ILE A 1 94 ? -11.487 3.241 -1.599 1.00 84.31 94 ILE A N 1
ATOM 823 C CA . ILE A 1 94 ? -10.438 3.089 -2.618 1.00 84.31 94 ILE A CA 1
ATOM 824 C C . ILE A 1 94 ? -10.713 1.813 -3.410 1.00 84.31 94 ILE A C 1
ATOM 826 O O . ILE A 1 94 ? -10.573 0.722 -2.870 1.00 84.31 94 ILE A O 1
ATOM 830 N N . ASP A 1 95 ? -11.077 1.962 -4.678 1.00 84.38 95 ASP A N 1
ATOM 831 C CA . ASP A 1 95 ? -11.361 0.860 -5.601 1.00 84.38 95 ASP A CA 1
ATOM 832 C C . ASP A 1 95 ? -10.087 0.273 -6.196 1.00 84.38 95 ASP A C 1
ATOM 834 O O . ASP A 1 95 ? -9.893 -0.938 -6.240 1.00 84.38 95 ASP A O 1
ATOM 838 N N . ASN A 1 96 ? -9.162 1.144 -6.595 1.00 80.94 96 ASN A N 1
ATOM 839 C CA . ASN A 1 96 ? -7.885 0.714 -7.136 1.00 80.94 96 ASN A CA 1
ATOM 840 C C . ASN A 1 96 ? -6.793 1.755 -6.875 1.00 80.94 96 ASN A C 1
ATOM 842 O O . ASN A 1 96 ? -7.064 2.960 -6.851 1.00 80.94 96 ASN A O 1
ATOM 846 N N . LEU A 1 97 ? -5.558 1.278 -6.724 1.00 76.81 97 LEU A N 1
ATOM 847 C CA . LEU A 1 97 ? -4.342 2.074 -6.606 1.00 76.81 97 LEU A CA 1
ATOM 848 C C . LEU A 1 97 ? -3.461 1.776 -7.815 1.00 76.81 97 LEU A C 1
ATOM 850 O O . LEU A 1 97 ? -2.998 0.656 -8.011 1.00 76.81 97 LEU A O 1
ATOM 854 N N . LEU A 1 98 ? -3.234 2.795 -8.631 1.00 77.19 98 LEU A N 1
ATOM 855 C CA . LEU A 1 98 ? -2.426 2.720 -9.839 1.00 77.19 98 LEU A CA 1
ATOM 856 C C . LEU A 1 98 ? -1.203 3.611 -9.649 1.00 77.19 98 LEU A C 1
ATOM 858 O O . LEU A 1 98 ? -1.268 4.642 -8.989 1.00 77.19 98 LEU A O 1
ATOM 862 N N . PHE A 1 99 ? -0.073 3.249 -10.242 1.00 66.12 99 PHE A N 1
ATOM 863 C CA . PHE A 1 99 ? 1.089 4.129 -10.252 1.00 66.12 99 PHE A CA 1
ATOM 864 C C . PHE A 1 99 ? 1.313 4.681 -11.635 1.00 66.12 99 PHE A C 1
ATOM 866 O O . PHE A 1 99 ? 1.516 3.948 -12.602 1.00 66.12 99 PHE A O 1
ATOM 873 N N . ASN A 1 100 ? 1.286 6.001 -11.713 1.00 72.44 100 ASN A N 1
ATOM 874 C CA . ASN A 1 100 ? 1.651 6.696 -12.918 1.00 72.44 100 ASN A CA 1
ATOM 875 C C . ASN A 1 100 ? 3.173 6.869 -12.933 1.00 72.44 100 ASN A C 1
ATOM 877 O O . ASN A 1 100 ? 3.706 7.785 -12.306 1.00 72.44 100 ASN A O 1
ATOM 881 N N . PHE A 1 101 ? 3.863 5.997 -13.673 1.00 67.75 101 PHE A N 1
ATOM 882 C CA . PHE A 1 101 ? 5.321 6.038 -13.820 1.00 67.75 101 PHE A CA 1
ATOM 883 C C . PHE A 1 101 ? 5.827 7.336 -14.462 1.00 67.75 101 PHE A C 1
ATOM 885 O O . PHE A 1 101 ? 6.908 7.794 -14.111 1.00 67.75 101 PHE A O 1
ATOM 892 N N . LYS A 1 102 ? 5.045 7.960 -15.356 1.00 70.75 102 LYS A N 1
ATOM 893 C CA . LYS A 1 102 ? 5.413 9.233 -15.997 1.00 70.75 102 LYS A CA 1
ATOM 894 C C . LYS A 1 102 ? 5.413 10.389 -14.996 1.00 70.75 102 LYS A C 1
ATOM 896 O O . LYS A 1 102 ? 6.272 11.257 -15.060 1.00 70.75 102 LYS A O 1
ATOM 901 N N . LEU A 1 103 ? 4.445 10.395 -14.080 1.00 69.19 103 LEU A N 1
ATOM 902 C CA . LEU A 1 103 ? 4.289 11.446 -13.069 1.00 69.19 103 LEU A CA 1
ATOM 903 C C . LEU A 1 103 ? 4.964 11.114 -11.734 1.00 69.19 103 LEU A C 1
ATOM 905 O O . LEU A 1 103 ? 4.922 11.940 -10.826 1.00 69.19 103 LEU A O 1
ATOM 909 N N . ASN A 1 104 ? 5.542 9.915 -11.605 1.00 66.50 104 ASN A N 1
ATOM 910 C CA . ASN A 1 104 ? 6.104 9.374 -10.367 1.00 66.50 104 ASN A CA 1
ATOM 911 C C . ASN A 1 104 ? 5.139 9.503 -9.168 1.00 66.50 104 ASN A C 1
ATOM 913 O O . ASN A 1 104 ? 5.534 9.873 -8.062 1.00 66.50 104 ASN A O 1
ATOM 917 N N . LYS A 1 105 ? 3.840 9.265 -9.404 1.00 64.19 105 LYS A N 1
ATOM 918 C CA . LYS A 1 105 ? 2.763 9.479 -8.423 1.00 64.19 105 LYS A CA 1
ATOM 919 C C . LYS A 1 105 ? 1.789 8.310 -8.411 1.00 64.19 105 LYS A C 1
ATOM 921 O O . LYS A 1 105 ? 1.442 7.763 -9.458 1.00 64.19 105 LYS A O 1
ATOM 926 N N . VAL A 1 106 ? 1.300 7.975 -7.220 1.00 66.50 106 VAL A N 1
ATOM 927 C CA . VAL A 1 106 ? 0.176 7.050 -7.061 1.00 66.50 106 VAL A CA 1
ATOM 928 C C . VAL A 1 106 ? -1.113 7.793 -7.396 1.00 66.50 106 VAL A C 1
ATOM 930 O O . VAL A 1 106 ? -1.415 8.834 -6.815 1.00 66.50 106 VAL A O 1
ATOM 933 N N . THR A 1 107 ? -1.879 7.244 -8.324 1.00 77.56 107 THR A N 1
ATOM 934 C CA . THR A 1 107 ? -3.249 7.640 -8.625 1.00 77.56 107 THR A CA 1
ATOM 935 C C . THR A 1 107 ? -4.213 6.611 -8.045 1.00 77.56 107 THR A C 1
ATOM 937 O O . THR A 1 107 ? -3.867 5.452 -7.818 1.00 77.56 107 THR A O 1
ATOM 940 N N . HIS A 1 108 ? -5.438 7.033 -7.761 1.00 79.12 108 HIS A N 1
ATOM 941 C CA . HIS A 1 108 ? -6.449 6.161 -7.180 1.00 79.12 108 HIS A CA 1
ATOM 942 C C . HIS A 1 108 ? -7.792 6.376 -7.863 1.00 79.12 108 HIS A C 1
ATOM 944 O O . HIS A 1 108 ? -8.085 7.462 -8.365 1.00 79.12 108 HIS A O 1
ATOM 950 N N . LYS A 1 109 ? -8.607 5.325 -7.868 1.00 85.12 109 LYS A N 1
ATOM 951 C CA . LYS A 1 109 ? -10.025 5.406 -8.215 1.00 85.12 109 LYS A CA 1
ATOM 952 C C . LYS A 1 109 ? -10.845 5.199 -6.952 1.00 85.12 109 LYS A C 1
ATOM 954 O O . LYS A 1 109 ? -10.515 4.338 -6.137 1.00 85.12 109 LYS A O 1
ATOM 959 N N . PHE A 1 110 ? -11.889 6.004 -6.787 1.00 85.38 110 PHE A N 1
ATOM 960 C CA . PHE A 1 110 ? -12.821 5.874 -5.676 1.00 85.38 110 PHE A CA 1
ATOM 961 C C . PHE A 1 110 ? -14.138 5.257 -6.138 1.00 85.38 110 PHE A C 1
ATOM 963 O O . PHE A 1 110 ? -14.630 5.585 -7.215 1.00 85.38 110 PHE A O 1
ATOM 970 N N . SER A 1 111 ? -14.731 4.445 -5.270 1.00 88.56 111 SER A N 1
ATOM 971 C CA . SER A 1 111 ? -16.101 3.953 -5.373 1.00 88.56 111 SER A CA 1
ATOM 972 C C . SER A 1 111 ? -16.958 4.570 -4.267 1.00 88.56 111 SER A C 1
ATOM 974 O O . SER A 1 111 ? -16.506 4.743 -3.134 1.00 88.56 111 SER A O 1
ATOM 976 N N . ASP A 1 112 ? -18.215 4.887 -4.575 1.00 87.50 112 ASP A N 1
ATOM 977 C CA . ASP A 1 112 ? -19.194 5.321 -3.570 1.00 87.50 112 ASP A CA 1
ATOM 978 C C . ASP A 1 112 ? -19.710 4.143 -2.719 1.00 87.50 112 ASP A C 1
ATOM 980 O O . ASP A 1 112 ? -20.274 4.347 -1.644 1.00 87.50 112 ASP A O 1
ATOM 984 N N . LYS A 1 113 ? -19.511 2.900 -3.179 1.00 88.31 113 LYS A N 1
ATOM 985 C CA . LYS A 1 113 ? -19.961 1.673 -2.507 1.00 88.31 113 LYS A CA 1
ATOM 986 C C . LYS A 1 113 ? -18.775 0.886 -1.936 1.00 88.31 113 LYS A C 1
ATOM 988 O O . LYS A 1 113 ? -17.697 0.908 -2.534 1.00 88.31 113 LYS A O 1
ATOM 993 N N . PRO A 1 114 ? -18.965 0.160 -0.817 1.00 86.88 114 PRO A N 1
ATOM 994 C CA . PRO A 1 114 ? -17.952 -0.757 -0.310 1.00 86.88 114 PRO A CA 1
ATOM 995 C C . PRO A 1 114 ? -17.665 -1.858 -1.335 1.00 86.88 114 PRO A C 1
ATOM 997 O O . PRO A 1 114 ? -18.566 -2.335 -2.027 1.00 86.88 114 PRO A O 1
ATOM 1000 N N . ILE A 1 115 ? -16.404 -2.265 -1.413 1.00 85.69 115 ILE A N 1
ATOM 1001 C CA . ILE A 1 115 ? -15.919 -3.261 -2.366 1.00 85.69 115 ILE A CA 1
ATOM 1002 C C . ILE A 1 115 ? -15.962 -4.626 -1.687 1.00 85.69 115 ILE A C 1
ATOM 1004 O O . ILE A 1 115 ? -15.333 -4.834 -0.645 1.00 85.69 115 ILE A O 1
ATOM 1008 N N . LYS A 1 116 ? -16.721 -5.558 -2.264 1.00 85.00 116 LYS A N 1
ATOM 1009 C CA . LYS A 1 116 ? -16.870 -6.916 -1.730 1.00 85.00 116 LYS A CA 1
ATOM 1010 C C . LYS A 1 116 ? -15.508 -7.619 -1.676 1.00 85.00 116 LYS A C 1
ATOM 1012 O O . LYS A 1 116 ? -14.730 -7.509 -2.619 1.00 85.00 116 LYS A O 1
ATOM 1017 N N . GLY A 1 117 ? -15.208 -8.296 -0.569 1.00 83.50 117 GLY A N 1
ATOM 1018 C CA . GLY A 1 117 ? -13.927 -8.966 -0.323 1.00 83.50 117 GLY A CA 1
ATOM 1019 C C . GLY A 1 117 ? -12.759 -8.057 0.090 1.00 83.50 117 GLY A C 1
ATOM 1020 O O . GLY A 1 117 ? -11.736 -8.572 0.530 1.00 83.50 117 GLY A O 1
ATOM 1021 N N . PHE A 1 118 ? -12.891 -6.725 -0.000 1.00 82.00 118 PHE A N 1
ATOM 1022 C CA . PHE A 1 118 ? -11.811 -5.782 0.347 1.00 82.00 118 PHE A CA 1
ATOM 1023 C C . PHE A 1 118 ? -12.211 -4.747 1.404 1.00 82.00 118 PHE A C 1
ATOM 1025 O O . PHE A 1 118 ? -11.408 -4.397 2.262 1.00 82.00 118 PHE A O 1
ATOM 1032 N N . SER A 1 119 ? -13.448 -4.245 1.376 1.00 83.38 119 SER A N 1
ATOM 1033 C CA . SER A 1 119 ? -13.927 -3.234 2.331 1.00 83.38 119 SER A CA 1
ATOM 1034 C C . SER A 1 119 ? -14.406 -3.812 3.663 1.00 83.38 119 SER A C 1
ATOM 1036 O O . SER A 1 119 ? -14.517 -3.074 4.639 1.00 83.38 119 SER A O 1
ATOM 1038 N N . GLU A 1 120 ? -14.683 -5.113 3.719 1.00 82.25 120 GLU A N 1
ATOM 1039 C CA . GLU A 1 120 ? -15.225 -5.822 4.889 1.00 82.25 120 GLU A CA 1
ATOM 1040 C C . GLU A 1 120 ? -14.406 -5.630 6.180 1.00 82.25 120 GLU A C 1
ATOM 1042 O O . GLU A 1 120 ? -15.019 -5.322 7.204 1.00 82.25 120 GLU A O 1
ATOM 1047 N N . PRO A 1 121 ? -13.056 -5.675 6.167 1.00 79.44 121 PRO A N 1
ATOM 1048 C CA . PRO A 1 121 ? -12.242 -5.469 7.370 1.00 79.44 121 PRO A CA 1
ATOM 1049 C C . PRO A 1 121 ? -12.372 -4.065 7.980 1.00 79.44 121 PRO A C 1
ATOM 1051 O O . PRO A 1 121 ? -12.048 -3.859 9.148 1.00 79.44 121 PRO A O 1
ATOM 1054 N N . PHE A 1 122 ? -12.827 -3.083 7.194 1.00 76.94 122 PHE A N 1
ATOM 1055 C CA . PHE A 1 122 ? -12.944 -1.685 7.616 1.00 76.94 122 PHE A CA 1
ATOM 1056 C C . PHE A 1 122 ? -14.354 -1.302 8.062 1.00 76.94 122 PHE A C 1
ATOM 1058 O O . PHE A 1 122 ? -14.549 -0.244 8.672 1.00 76.94 122 PHE A O 1
ATOM 1065 N N . LEU A 1 123 ? -15.354 -2.124 7.745 1.00 77.31 123 LEU A N 1
ATOM 1066 C CA . LEU A 1 123 ? -16.720 -1.886 8.181 1.00 77.31 123 LEU A CA 1
ATOM 1067 C C . LEU A 1 123 ? -16.808 -2.220 9.671 1.00 77.31 123 LEU A C 1
ATOM 1069 O O . LEU A 1 123 ? -16.625 -3.362 10.083 1.00 77.31 123 LEU A O 1
ATOM 1073 N N . LYS A 1 124 ? -17.099 -1.216 10.507 1.00 68.31 124 LYS A N 1
ATOM 1074 C CA . LYS A 1 124 ? -17.402 -1.484 11.917 1.00 68.31 124 LYS A CA 1
ATOM 1075 C C . LYS A 1 124 ? -18.646 -2.375 11.974 1.00 68.31 124 LYS A C 1
ATOM 1077 O O . LYS A 1 124 ? -19.641 -2.015 11.336 1.00 68.31 124 LYS A O 1
ATOM 1082 N N . PRO A 1 125 ? -18.645 -3.474 12.749 1.00 60.59 125 PRO A N 1
ATOM 1083 C CA . PRO A 1 125 ? -19.873 -4.213 12.980 1.00 60.59 125 PRO A CA 1
ATOM 1084 C C . PRO A 1 125 ? -20.890 -3.242 13.584 1.00 60.59 125 PRO A C 1
ATOM 1086 O O . PRO A 1 125 ? -20.590 -2.548 14.562 1.00 60.59 125 PRO A O 1
ATOM 1089 N N . LYS A 1 126 ? -22.077 -3.132 12.972 1.00 58.25 126 LYS A N 1
ATOM 1090 C CA . LYS A 1 126 ? -23.192 -2.417 13.599 1.00 58.25 126 LYS A CA 1
ATOM 1091 C C . LYS A 1 126 ? -23.421 -3.096 14.946 1.00 58.25 126 LYS A C 1
ATOM 1093 O O . LYS A 1 126 ? -23.736 -4.283 14.974 1.00 58.25 126 LYS A O 1
ATOM 1098 N N . LYS A 1 127 ? -23.223 -2.363 16.046 1.00 51.34 127 LYS A N 1
ATOM 1099 C CA . LYS A 1 127 ? -23.706 -2.813 17.352 1.00 51.34 127 LYS A CA 1
ATOM 1100 C C . LYS A 1 127 ? -25.219 -2.987 17.201 1.00 51.34 127 LYS A C 1
ATOM 1102 O O . LYS A 1 127 ? -25.891 -2.009 16.873 1.00 51.34 127 LYS A O 1
ATOM 1107 N N . LYS A 1 128 ? -25.678 -4.236 17.282 1.00 49.12 128 LYS A N 1
ATOM 1108 C CA . LYS A 1 128 ? -27.094 -4.555 17.465 1.00 49.12 128 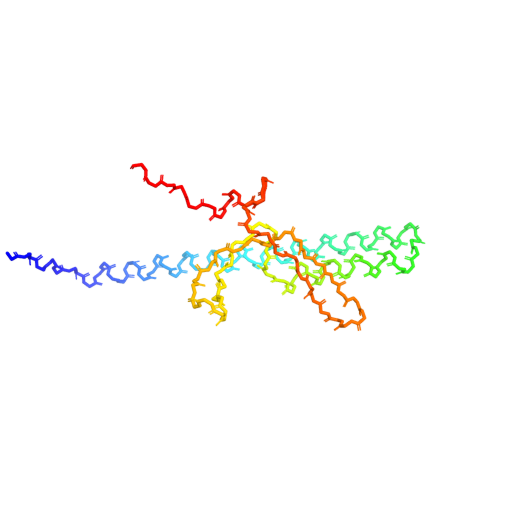LYS A CA 1
ATOM 1109 C C . LYS A 1 128 ? -27.523 -4.087 18.847 1.00 49.12 128 LYS A C 1
ATOM 1111 O O . LYS A 1 128 ? -26.660 -4.134 19.755 1.00 49.12 128 LYS A O 1
#

Foldseek 3Di:
DDDDDDDDPVVVVVVVVVVVVVVVVVVVVVVVVLVVLVVVLVVVLVVCVVVVHDPVVNVVSVVVSVQVVPVVDFFQDWDWDQDPVPRDTAIWTFNDWDADPVVRDIDTDIDSDGDPPTNVVVDDPPDD

Solvent-accessible surface area (backbone atoms only — not comparable to full-atom values): 7706 Å² total; per-residue (Å²): 133,87,80,83,80,82,77,57,72,68,56,55,55,50,53,52,51,53,50,51,54,53,50,51,54,51,53,49,50,58,50,50,56,52,51,53,56,50,51,54,48,51,54,52,50,49,52,38,57,75,67,66,51,58,70,65,60,58,49,49,54,54,48,53,51,50,46,64,69,68,56,84,69,53,60,20,42,76,41,82,44,68,38,87,90,75,68,49,76,42,65,32,15,31,67,43,83,46,73,40,77,92,73,75,40,80,45,72,42,77,29,82,56,81,42,87,96,45,16,64,91,70,55,74,79,77,82,123

Sequence (128 aa):
MPKKIKIPNWIYTLLRSIRYKIVSIFIFKITVDKIENWLHLQKKLFQLWWYDAPKYQRRFEKGNYLIRKATMYQVGQPFKIKDLNTGKIRTRYIDNLLFNFKLNKVTHKFSDKPIKGFSEPFLKPKKK

pLDDT: mean 79.53, std 9.07, range [49.12, 93.12]

Nearest PDB structures (foldseek):
  6hq9-assembly1_A  TM=5.680E-01  e=6.378E-01  Homo sapiens
  6b87-assembly2_B-3  TM=5.686E-01  e=3.614E+00  synthetic construct
  6b87-assembly1_A-2  TM=5.526E-01  e=5.315E+00  synthetic construct
  5uh7-assembly1_A  TM=5.999E-01  e=8.333E+00  Mycobacterium tuberculosis H37Rv